Protein AF-A0A550H4Q6-F1 (afdb_monomer_lite)

Sequence (60 aa):
MTSDLSMISREIANVKASKTVGLISDTHVPSRASCIPKMVFKIFENVDFIIHAGDLVKLD

pLDDT: mean 86.54, std 14.3, range [58.84, 98.06]

Structure (mmCIF, N/CA/C/O backbone):
data_AF-A0A550H4Q6-F1
#
_entry.id   AF-A0A550H4Q6-F1
#
loop_
_atom_site.group_PDB
_atom_site.id
_atom_site.type_symbol
_atom_site.label_atom_id
_atom_site.label_alt_id
_atom_site.label_comp_id
_atom_site.label_asym_id
_atom_site.label_entity_id
_atom_site.label_seq_id
_atom_site.pdbx_PDB_ins_code
_atom_site.Cartn_x
_atom_site.Cartn_y
_atom_site.Cartn_z
_atom_site.occupancy
_atom_site.B_iso_or_equiv
_atom_site.auth_seq_id
_atom_site.auth_comp_id
_atom_site.auth_asym_id
_atom_site.auth_atom_id
_atom_site.pdbx_PDB_model_num
ATOM 1 N N . MET A 1 1 ? -25.403 7.678 41.363 1.00 58.84 1 MET A N 1
ATOM 2 C CA . MET A 1 1 ? -25.509 6.372 40.671 1.00 58.84 1 MET A CA 1
ATOM 3 C C . MET A 1 1 ? -25.488 6.480 39.140 1.00 58.84 1 MET A C 1
ATOM 5 O O . MET A 1 1 ? -25.370 5.459 38.487 1.00 58.84 1 MET A O 1
ATOM 9 N N . THR A 1 2 ? -25.563 7.678 38.540 1.00 60.81 2 THR A N 1
ATOM 10 C CA . THR A 1 2 ? -25.466 7.888 37.076 1.00 60.81 2 THR A CA 1
ATOM 11 C C . THR A 1 2 ? -24.049 8.223 36.587 1.00 60.81 2 THR A C 1
ATOM 13 O O . THR A 1 2 ? -23.760 8.093 35.400 1.00 60.81 2 THR A O 1
ATOM 16 N N . SER A 1 3 ? -23.153 8.627 37.493 1.00 66.25 3 SER A N 1
ATOM 17 C CA . SER A 1 3 ? -21.760 8.991 37.206 1.00 66.25 3 SER A CA 1
ATOM 18 C C . SER A 1 3 ? -20.948 7.822 36.655 1.00 66.25 3 SER A C 1
ATOM 20 O O . SER A 1 3 ? -20.224 7.987 35.677 1.00 66.25 3 SER A O 1
ATOM 22 N N . ASP A 1 4 ? -21.125 6.633 37.222 1.00 64.75 4 ASP A N 1
ATOM 23 C CA . ASP A 1 4 ? -20.231 5.500 36.969 1.00 64.75 4 ASP A CA 1
ATOM 24 C C . ASP A 1 4 ? -20.492 4.888 35.587 1.00 64.75 4 ASP A C 1
ATOM 26 O O . ASP A 1 4 ? -19.558 4.584 34.851 1.00 64.75 4 ASP A O 1
ATOM 30 N N . LEU A 1 5 ? -21.759 4.841 35.158 1.00 65.62 5 LEU A N 1
ATOM 31 C CA . LEU A 1 5 ? -22.141 4.460 33.792 1.00 65.62 5 LEU A CA 1
ATOM 32 C C . LEU A 1 5 ? -21.616 5.458 32.748 1.00 65.62 5 LEU A C 1
ATOM 34 O O . LEU A 1 5 ? -2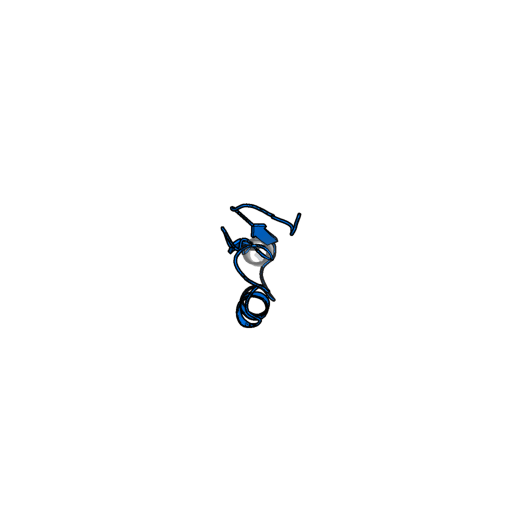1.219 5.062 31.649 1.00 65.62 5 LEU A O 1
ATOM 38 N N . SER A 1 6 ? -21.580 6.750 33.096 1.00 68.81 6 SER A N 1
ATOM 39 C CA . SER A 1 6 ? -21.037 7.792 32.218 1.00 68.81 6 SER A CA 1
ATOM 40 C C . SER A 1 6 ? -19.510 7.717 32.098 1.00 68.81 6 SER A C 1
ATOM 42 O O . SER A 1 6 ? -18.981 7.945 31.011 1.00 68.81 6 SER A O 1
ATOM 44 N N . MET A 1 7 ? -18.805 7.328 33.171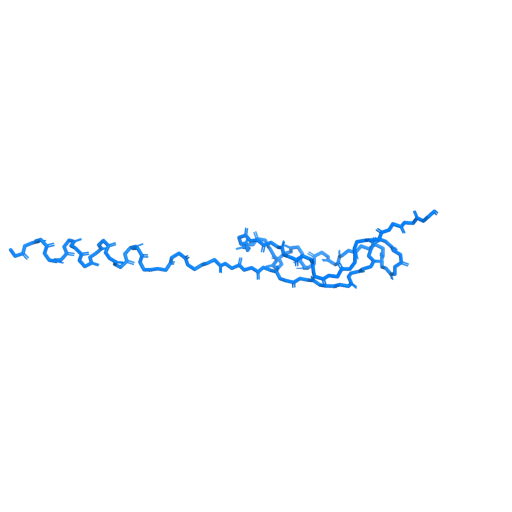 1.00 62.66 7 MET A N 1
ATOM 45 C CA . MET A 1 7 ? -17.356 7.095 33.150 1.00 62.66 7 MET A CA 1
ATOM 46 C C . MET A 1 7 ? -17.001 5.838 32.356 1.00 62.66 7 MET A C 1
ATOM 48 O O . MET A 1 7 ? -16.173 5.928 31.456 1.00 62.66 7 MET A O 1
ATOM 52 N N . ILE A 1 8 ? -17.700 4.717 32.581 1.00 67.06 8 ILE A N 1
ATOM 53 C CA . ILE A 1 8 ? -17.499 3.467 31.824 1.00 67.06 8 ILE A CA 1
ATOM 54 C C . ILE A 1 8 ? -17.702 3.697 30.318 1.00 67.06 8 ILE A C 1
ATOM 56 O O . ILE A 1 8 ? -16.904 3.239 29.504 1.00 67.06 8 ILE A O 1
ATOM 60 N N . SER A 1 9 ? -18.728 4.464 29.932 1.00 65.06 9 SER A N 1
ATOM 61 C CA . SER A 1 9 ? -18.996 4.790 28.522 1.00 65.06 9 SER A CA 1
ATOM 62 C C . SER A 1 9 ? -17.886 5.640 27.888 1.00 65.06 9 SER A C 1
ATOM 64 O O . SER A 1 9 ? -17.533 5.436 26.726 1.00 65.06 9 SER A O 1
ATOM 66 N N . ARG A 1 10 ? -17.307 6.578 28.649 1.00 64.25 10 ARG A N 1
ATOM 67 C CA . ARG A 1 10 ? -16.176 7.415 28.212 1.00 64.25 10 ARG A CA 1
ATOM 68 C C . ARG A 1 10 ? -14.888 6.611 28.071 1.00 64.25 10 ARG A C 1
ATOM 70 O O . ARG A 1 10 ? -14.122 6.844 27.143 1.00 64.25 10 ARG A O 1
ATOM 77 N N . GLU A 1 11 ? -14.673 5.663 28.973 1.00 63.59 11 GLU A N 1
ATOM 78 C CA . GLU A 1 11 ? -13.505 4.789 28.975 1.00 63.59 11 GLU A CA 1
ATOM 79 C C . GLU A 1 11 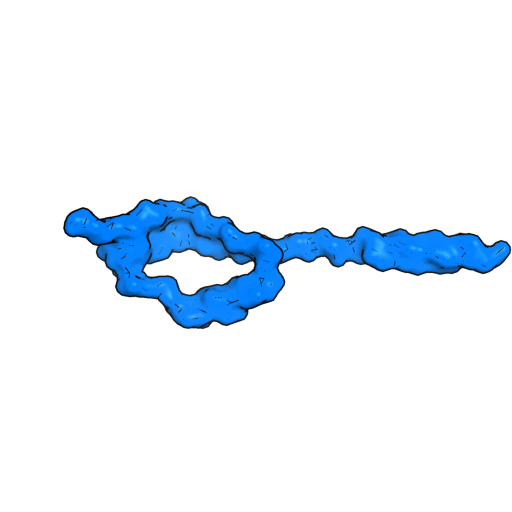? -13.554 3.811 27.795 1.00 63.59 11 GLU A C 1
ATOM 81 O O . GLU A 1 11 ? -12.581 3.701 27.059 1.00 63.59 11 GLU A O 1
ATOM 86 N N . ILE A 1 12 ? -14.714 3.205 27.514 1.00 64.06 12 ILE A N 1
ATOM 87 C CA . ILE A 1 12 ? -14.925 2.338 26.340 1.00 64.06 12 ILE A CA 1
ATOM 88 C C . ILE A 1 12 ? -14.754 3.114 25.026 1.00 64.06 12 ILE A C 1
ATOM 90 O O . ILE A 1 12 ? -14.144 2.594 24.096 1.00 64.06 12 ILE A O 1
ATOM 94 N N . ALA A 1 13 ? -15.227 4.362 24.946 1.00 61.94 13 ALA A N 1
ATOM 95 C CA . ALA A 1 13 ? -15.017 5.209 23.768 1.00 61.94 13 ALA A CA 1
ATOM 96 C C . ALA A 1 13 ? -13.534 5.570 23.540 1.00 61.94 13 ALA A C 1
ATOM 98 O O . ALA A 1 13 ? -13.123 5.785 22.401 1.00 61.94 13 ALA A O 1
ATOM 99 N N . ASN A 1 14 ? -12.727 5.608 24.607 1.00 59.69 14 ASN A N 1
ATOM 100 C CA . ASN A 1 14 ? -11.280 5.833 24.539 1.00 59.69 14 ASN A CA 1
ATOM 101 C C . ASN A 1 14 ? -10.467 4.540 24.348 1.00 59.69 14 ASN A C 1
ATOM 103 O O . ASN A 1 14 ? -9.292 4.597 23.974 1.00 59.69 14 ASN A O 1
ATOM 107 N N . VAL A 1 15 ? -11.061 3.369 24.588 1.00 66.81 15 VAL A N 1
ATOM 108 C CA . VAL A 1 15 ? -10.410 2.077 24.385 1.00 66.81 15 VAL A CA 1
ATOM 109 C C . VAL A 1 15 ? -10.549 1.676 22.917 1.00 66.81 15 VAL A C 1
ATOM 111 O O . VAL A 1 15 ? -11.570 1.166 22.465 1.00 66.81 15 VAL A O 1
ATOM 114 N N . LYS A 1 16 ? -9.424 1.853 22.215 1.00 64.69 16 LYS A N 1
ATOM 115 C CA . LYS A 1 16 ? -9.056 1.313 20.893 1.00 64.69 16 LYS A CA 1
ATOM 116 C C . LYS A 1 16 ? -9.169 2.273 19.705 1.00 64.69 16 LYS A C 1
ATOM 118 O O . LYS A 1 16 ? -9.739 1.946 18.670 1.00 64.69 16 LYS A O 1
ATOM 123 N N . ALA A 1 17 ? -8.411 3.365 19.771 1.00 69.06 17 ALA A N 1
ATOM 124 C CA . ALA A 1 17 ? -7.793 3.939 18.574 1.00 69.06 17 ALA A CA 1
ATOM 125 C C . ALA A 1 17 ? -6.524 3.135 18.204 1.00 69.06 17 ALA A C 1
ATOM 127 O O . ALA A 1 17 ? -5.407 3.632 18.321 1.00 69.06 17 ALA A O 1
ATOM 128 N N . SER A 1 18 ? -6.667 1.856 17.833 1.00 82.38 18 SER A N 1
ATOM 129 C CA . SER A 1 18 ? -5.519 1.094 17.318 1.00 82.38 18 SER A CA 1
ATOM 130 C C . SER A 1 18 ? -5.210 1.573 15.909 1.00 82.38 18 SER A C 1
ATOM 132 O O . SER A 1 18 ? -6.096 1.569 15.058 1.00 82.38 18 SER A O 1
ATOM 134 N N . LYS A 1 19 ? -3.961 1.962 15.665 1.00 92.88 19 LYS A N 1
ATOM 135 C CA . LYS A 1 19 ? -3.497 2.346 14.333 1.00 92.88 19 LYS A CA 1
ATOM 136 C C . LYS A 1 19 ? -3.135 1.114 13.516 1.00 92.88 19 LYS A C 1
ATOM 138 O O . LYS A 1 19 ? -2.561 0.165 14.051 1.00 92.88 19 LYS A O 1
ATOM 143 N N . THR A 1 20 ? -3.474 1.135 12.234 1.00 95.94 20 THR A N 1
ATOM 144 C CA . THR A 1 20 ? -3.094 0.102 11.267 1.00 95.94 20 THR A CA 1
ATOM 145 C C . THR A 1 20 ? -1.970 0.637 10.397 1.00 95.94 20 THR A C 1
ATOM 147 O O . THR A 1 20 ? -2.079 1.727 9.841 1.00 95.94 20 THR A O 1
ATOM 150 N N . VAL A 1 21 ? -0.891 -0.131 10.267 1.00 97.31 21 VAL A N 1
ATOM 151 C CA . VAL A 1 21 ? 0.267 0.242 9.450 1.00 97.31 21 VAL A CA 1
ATOM 152 C C . VAL A 1 21 ? 0.415 -0.761 8.312 1.00 97.31 21 VAL A C 1
ATOM 154 O O . VAL A 1 21 ? 0.545 -1.960 8.555 1.00 97.31 21 VAL A O 1
ATOM 157 N N . GLY A 1 22 ? 0.396 -0.273 7.074 1.00 97.75 22 GLY A N 1
ATOM 158 C CA . GLY A 1 22 ? 0.780 -1.041 5.895 1.00 97.75 22 GLY A CA 1
ATOM 159 C C . GLY A 1 22 ? 2.301 -1.096 5.779 1.00 97.75 22 GLY A C 1
ATOM 160 O O . GLY A 1 22 ? 2.965 -0.065 5.844 1.00 97.75 22 GLY A O 1
ATOM 161 N N . LEU A 1 23 ? 2.860 -2.289 5.600 1.00 98.00 23 LEU A N 1
ATOM 162 C CA . LEU A 1 23 ? 4.292 -2.493 5.393 1.00 98.00 23 LEU A CA 1
ATOM 163 C C . LEU A 1 23 ? 4.520 -3.109 4.014 1.00 98.00 23 LEU A C 1
ATOM 165 O O . LEU A 1 23 ? 3.932 -4.140 3.688 1.00 98.00 23 LEU A O 1
ATOM 169 N N . ILE A 1 24 ? 5.389 -2.490 3.222 1.00 97.62 24 ILE A N 1
ATOM 170 C CA . ILE A 1 24 ? 5.871 -3.023 1.945 1.00 97.62 24 ILE A CA 1
ATOM 171 C C . ILE A 1 24 ? 7.391 -2.876 1.877 1.00 97.62 24 ILE A C 1
ATOM 173 O O . ILE A 1 24 ? 7.947 -1.977 2.498 1.00 97.62 24 ILE A O 1
ATOM 177 N N . SER A 1 25 ? 8.080 -3.754 1.155 1.00 97.00 25 SER A N 1
ATOM 178 C CA . SER A 1 25 ? 9.541 -3.722 1.027 1.00 97.00 25 SER A CA 1
ATOM 179 C C . SER A 1 25 ? 9.970 -4.059 -0.392 1.00 97.00 25 SER A C 1
ATOM 181 O O . SER A 1 25 ? 9.193 -4.639 -1.151 1.00 97.00 25 SER A O 1
ATOM 183 N N . ASP A 1 26 ? 11.207 -3.683 -0.714 1.00 95.62 26 ASP A N 1
ATOM 184 C CA . ASP A 1 26 ? 11.981 -4.138 -1.875 1.00 95.62 26 ASP A CA 1
ATOM 185 C C . ASP A 1 26 ? 11.212 -4.107 -3.195 1.00 95.62 26 ASP A C 1
ATOM 187 O O . ASP A 1 26 ? 11.340 -4.988 -4.047 1.00 95.62 26 ASP A O 1
ATOM 191 N N . THR A 1 27 ? 10.404 -3.059 -3.378 1.00 95.88 27 THR A N 1
ATOM 192 C CA . THR A 1 27 ? 9.630 -2.889 -4.609 1.00 95.88 27 THR A CA 1
ATOM 193 C C . THR A 1 27 ? 10.549 -2.702 -5.811 1.00 95.88 27 THR A C 1
ATOM 195 O O . THR A 1 27 ? 10.201 -3.136 -6.908 1.00 95.88 27 THR A O 1
ATOM 198 N N . HIS A 1 28 ? 11.718 -2.073 -5.606 1.00 95.56 28 HIS A N 1
ATOM 199 C CA . HIS A 1 28 ? 12.704 -1.748 -6.639 1.00 95.56 28 HIS A CA 1
ATOM 200 C C . HIS A 1 28 ? 12.055 -1.182 -7.915 1.00 95.56 28 HIS A C 1
ATOM 202 O O . HIS A 1 28 ? 12.471 -1.475 -9.035 1.00 95.56 28 HIS A O 1
ATOM 208 N N . VAL A 1 29 ? 11.008 -0.374 -7.755 1.00 95.25 29 VAL A N 1
ATOM 209 C CA . VAL A 1 29 ? 10.378 0.355 -8.855 1.00 95.25 29 VAL A CA 1
ATOM 210 C C . VAL A 1 29 ? 11.163 1.652 -9.060 1.00 95.25 29 VAL A C 1
ATOM 212 O O . VAL A 1 29 ? 11.379 2.360 -8.077 1.00 95.25 29 VAL A O 1
ATOM 215 N N . PRO A 1 30 ? 11.579 2.009 -10.290 1.00 95.62 30 PRO A N 1
ATOM 216 C CA . PRO A 1 30 ? 11.298 1.345 -11.569 1.00 95.62 30 PRO A CA 1
ATOM 217 C C . PRO A 1 30 ? 12.343 0.307 -12.040 1.00 95.62 30 PRO A C 1
ATOM 219 O O . PRO A 1 30 ? 12.177 -0.268 -13.112 1.00 95.62 30 PRO A O 1
ATOM 222 N N . SER A 1 31 ? 13.444 0.088 -11.31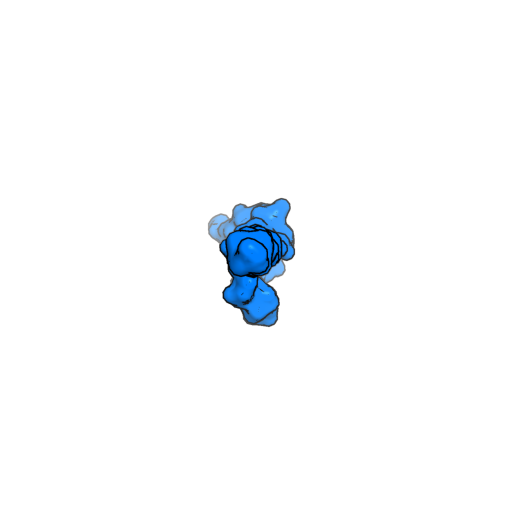2 1.00 95.88 31 SER A N 1
ATOM 223 C CA . SER A 1 31 ? 14.613 -0.645 -11.838 1.00 95.88 31 SER A CA 1
ATOM 224 C C . SER A 1 31 ? 14.399 -2.151 -12.061 1.00 95.88 31 SER A C 1
ATOM 226 O O . SER A 1 31 ? 14.989 -2.717 -12.979 1.00 95.88 31 SER A O 1
ATOM 228 N N . ARG A 1 32 ? 13.564 -2.813 -11.248 1.00 93.75 32 ARG A N 1
ATOM 229 C CA . ARG A 1 32 ? 13.219 -4.249 -11.360 1.00 93.75 32 ARG A CA 1
ATOM 230 C C . ARG A 1 32 ? 11.750 -4.506 -11.679 1.00 93.75 32 ARG A C 1
ATOM 232 O O . ARG A 1 32 ? 11.410 -5.587 -12.152 1.00 93.75 32 ARG A O 1
ATOM 239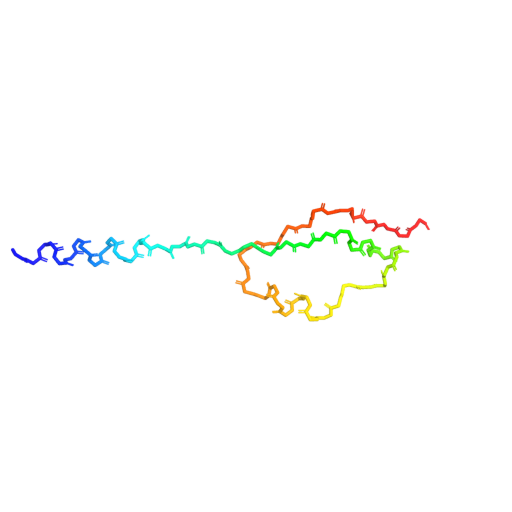 N N . ALA A 1 33 ? 10.883 -3.533 -11.423 1.00 93.44 33 ALA A N 1
ATOM 240 C CA . ALA A 1 33 ? 9.466 -3.591 -11.751 1.00 93.44 33 ALA A CA 1
ATOM 241 C C . ALA A 1 33 ? 9.009 -2.233 -12.276 1.00 93.44 33 ALA A C 1
ATOM 243 O O . ALA A 1 33 ? 9.395 -1.202 -11.742 1.00 93.44 33 ALA A O 1
ATOM 244 N N . SER A 1 34 ? 8.141 -2.216 -13.287 1.00 94.56 34 SER A N 1
ATOM 245 C CA . SER A 1 34 ? 7.653 -0.962 -13.876 1.00 94.56 34 SER A CA 1
ATOM 246 C C . SER A 1 34 ? 6.745 -0.165 -12.935 1.00 94.56 34 SER A C 1
ATOM 248 O O . SER A 1 34 ? 6.644 1.052 -13.056 1.00 94.56 34 SER A O 1
ATOM 250 N N . CYS A 1 35 ? 6.042 -0.844 -12.027 1.00 96.19 35 CYS A N 1
ATOM 251 C CA . CYS A 1 35 ? 5.114 -0.228 -11.084 1.00 96.19 35 CYS A CA 1
ATOM 252 C C . CYS A 1 35 ? 4.747 -1.181 -9.939 1.00 96.19 35 CYS A C 1
ATOM 254 O O . CYS A 1 35 ? 4.811 -2.402 -10.089 1.00 96.19 35 CYS A O 1
ATOM 256 N N . ILE A 1 36 ? 4.249 -0.621 -8.834 1.00 96.75 36 ILE A N 1
ATOM 257 C CA . ILE A 1 36 ? 3.581 -1.392 -7.776 1.00 96.75 36 ILE A CA 1
ATOM 258 C C . ILE A 1 36 ? 2.216 -1.897 -8.301 1.00 96.75 36 ILE A C 1
ATOM 260 O O . ILE A 1 36 ? 1.486 -1.122 -8.928 1.00 96.75 36 ILE A O 1
ATOM 264 N N . PRO A 1 37 ? 1.821 -3.164 -8.058 1.00 96.44 37 PRO A N 1
ATOM 265 C CA . PRO A 1 37 ? 0.520 -3.677 -8.489 1.00 96.44 37 PRO A CA 1
ATOM 266 C C . PRO A 1 37 ? -0.660 -2.880 -7.915 1.00 96.44 37 PRO A C 1
ATOM 268 O O . PRO A 1 37 ? -0.706 -2.600 -6.718 1.00 96.44 37 PRO A O 1
ATOM 271 N N . LYS A 1 38 ? -1.682 -2.603 -8.740 1.00 96.75 38 LYS A N 1
ATOM 272 C CA . LYS A 1 38 ? -2.885 -1.834 -8.341 1.00 96.75 38 LYS A CA 1
ATOM 273 C C . LYS A 1 38 ? -3.576 -2.372 -7.081 1.00 96.75 38 LYS A C 1
ATOM 275 O O . LYS A 1 38 ? -4.116 -1.601 -6.296 1.00 96.75 38 LYS A O 1
ATOM 280 N N . MET A 1 39 ? -3.541 -3.689 -6.877 1.00 97.69 39 MET A N 1
ATOM 281 C CA . MET A 1 39 ? -4.132 -4.338 -5.705 1.00 97.69 39 MET A CA 1
ATOM 282 C C . MET A 1 39 ? -3.479 -3.897 -4.386 1.00 97.69 39 MET A C 1
ATOM 284 O O . MET A 1 39 ? -4.175 -3.788 -3.384 1.00 97.69 39 MET A O 1
ATOM 288 N N . VAL A 1 40 ? -2.176 -3.592 -4.377 1.00 97.06 40 VAL A N 1
ATOM 289 C CA . VAL A 1 40 ? -1.463 -3.143 -3.166 1.00 97.06 40 VAL A CA 1
ATOM 290 C C . VAL A 1 40 ? -2.043 -1.823 -2.663 1.00 97.06 40 VAL A C 1
ATOM 292 O O . VAL A 1 40 ? -2.328 -1.695 -1.477 1.00 97.06 40 VAL A O 1
ATOM 295 N N . PHE A 1 41 ? -2.307 -0.877 -3.570 1.00 96.69 41 PHE A N 1
ATOM 296 C CA . PHE A 1 41 ? -2.949 0.392 -3.220 1.00 96.69 41 PHE A CA 1
ATOM 297 C C . PHE A 1 41 ? -4.351 0.184 -2.641 1.00 96.69 41 PHE A C 1
ATOM 299 O O . PHE A 1 41 ? -4.708 0.840 -1.672 1.00 96.69 41 PHE A O 1
ATOM 306 N N . LYS A 1 42 ? -5.121 -0.769 -3.187 1.00 97.81 42 LYS A N 1
ATOM 307 C CA . LYS A 1 42 ? -6.449 -1.120 -2.663 1.00 97.81 42 LYS A CA 1
ATOM 308 C C . LYS A 1 42 ? -6.377 -1.729 -1.258 1.00 97.81 42 LYS A C 1
ATOM 310 O O . LYS A 1 42 ? -7.201 -1.418 -0.410 1.00 97.81 42 LYS A O 1
ATOM 315 N N . ILE A 1 43 ? -5.392 -2.588 -0.998 1.00 97.06 43 ILE A N 1
ATOM 316 C CA . ILE A 1 43 ? -5.183 -3.184 0.331 1.00 97.06 43 ILE A CA 1
ATOM 317 C C . ILE A 1 43 ? -4.781 -2.106 1.349 1.00 97.06 43 ILE A C 1
ATOM 319 O O . ILE A 1 43 ? -5.234 -2.145 2.490 1.00 97.06 43 ILE A O 1
ATOM 323 N N . PHE A 1 44 ? -3.967 -1.130 0.940 1.00 98.06 44 PHE A N 1
ATOM 324 C CA . PHE A 1 44 ? -3.506 -0.042 1.807 1.00 98.06 44 PHE A CA 1
ATOM 325 C C . PHE A 1 44 ? -4.445 1.173 1.854 1.00 98.06 44 PHE A C 1
ATOM 327 O O . PHE A 1 44 ? -4.109 2.169 2.479 1.00 98.06 44 PHE A O 1
ATOM 334 N N . GLU A 1 45 ? -5.632 1.107 1.252 1.00 97.25 45 GLU A N 1
ATOM 335 C CA . GLU A 1 45 ? -6.553 2.251 1.164 1.00 97.25 45 GLU A CA 1
ATOM 336 C C . GLU A 1 45 ? -6.998 2.782 2.539 1.00 97.25 45 GLU A C 1
ATOM 338 O O . GLU A 1 45 ? -7.231 3.976 2.691 1.00 97.25 45 GLU A O 1
ATOM 343 N N . ASN A 1 46 ? -7.082 1.908 3.550 1.00 96.12 46 ASN A N 1
ATOM 344 C CA . ASN A 1 46 ? -7.628 2.237 4.873 1.00 96.12 46 ASN A CA 1
ATOM 345 C C . ASN A 1 46 ? -6.606 2.111 6.017 1.00 96.12 46 ASN A C 1
ATOM 347 O O . ASN A 1 46 ? -6.998 2.030 7.181 1.00 96.12 46 ASN A O 1
ATOM 351 N N . VAL A 1 47 ? -5.307 2.039 5.711 1.00 97.44 47 VAL A N 1
ATOM 352 C CA . VAL A 1 47 ? -4.267 2.049 6.752 1.00 97.44 47 VAL A CA 1
ATOM 353 C C . VAL A 1 47 ? -3.962 3.486 7.168 1.00 97.44 47 VAL A C 1
ATOM 355 O O . VAL A 1 47 ? -4.035 4.402 6.356 1.00 97.44 47 VAL A O 1
ATOM 358 N N . ASP A 1 48 ? -3.590 3.698 8.428 1.00 96.62 48 ASP A N 1
ATOM 359 C CA . ASP A 1 48 ? -3.230 5.028 8.930 1.00 96.62 48 ASP A CA 1
ATOM 360 C C . ASP A 1 48 ? -1.857 5.486 8.416 1.00 96.62 48 ASP A C 1
ATOM 362 O O . ASP A 1 48 ? -1.626 6.678 8.223 1.00 96.62 48 ASP A O 1
ATOM 366 N N . PHE A 1 49 ? -0.936 4.539 8.209 1.00 97.00 49 PHE A N 1
ATOM 367 C CA . PHE A 1 49 ? 0.421 4.797 7.728 1.00 97.00 49 PHE A CA 1
ATOM 368 C C . PHE A 1 49 ? 0.880 3.694 6.778 1.00 97.00 49 PHE A C 1
ATOM 370 O O . PHE A 1 49 ? 0.536 2.528 6.968 1.00 97.00 49 PHE A O 1
ATOM 377 N N . ILE A 1 50 ? 1.717 4.050 5.801 1.00 97.31 50 ILE A N 1
ATOM 378 C CA . ILE A 1 50 ? 2.435 3.095 4.951 1.00 97.31 50 ILE A CA 1
A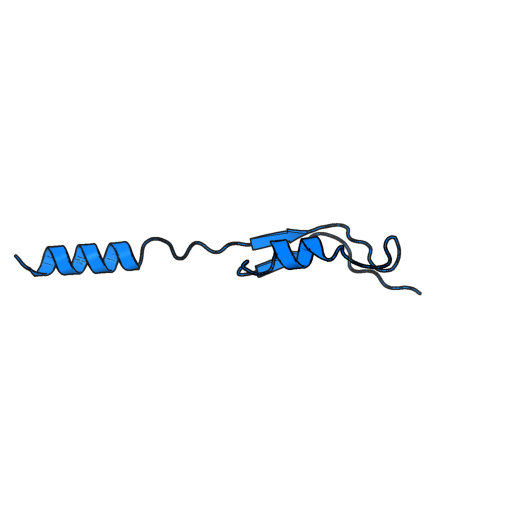TOM 379 C C . ILE A 1 50 ? 3.932 3.279 5.190 1.00 97.31 50 ILE A C 1
ATOM 381 O O . ILE A 1 50 ? 4.450 4.387 5.065 1.00 97.31 50 ILE A O 1
ATOM 385 N N . ILE A 1 51 ? 4.625 2.190 5.510 1.00 97.31 51 ILE A N 1
ATOM 386 C CA . ILE A 1 51 ? 6.080 2.143 5.642 1.00 97.31 51 ILE A CA 1
ATOM 387 C C . ILE A 1 51 ? 6.638 1.346 4.464 1.00 97.31 51 ILE A C 1
ATOM 389 O O . ILE A 1 51 ? 6.257 0.194 4.249 1.00 97.31 51 ILE A O 1
ATOM 393 N N . HIS A 1 52 ? 7.555 1.960 3.717 1.00 96.50 52 HIS A N 1
ATOM 394 C CA . HIS A 1 52 ? 8.390 1.257 2.749 1.00 96.50 52 HIS A CA 1
ATOM 395 C C . HIS A 1 52 ? 9.715 0.881 3.425 1.00 96.50 52 HIS A C 1
ATOM 397 O O . HIS A 1 52 ? 10.492 1.766 3.771 1.00 96.50 52 HIS A O 1
ATOM 403 N N . ALA A 1 53 ? 9.959 -0.410 3.643 1.00 96.38 53 ALA A N 1
ATOM 404 C CA . ALA A 1 53 ? 11.111 -0.925 4.392 1.00 96.38 53 ALA A CA 1
ATOM 405 C C . ALA A 1 53 ? 12.277 -1.419 3.517 1.00 96.38 53 ALA A C 1
ATOM 407 O O . ALA A 1 53 ? 13.218 -2.004 4.046 1.00 96.38 53 ALA A O 1
ATOM 408 N N . GLY A 1 54 ? 12.226 -1.160 2.210 1.00 93.69 54 GLY A N 1
ATOM 409 C CA . GLY A 1 54 ? 13.328 -1.423 1.281 1.00 93.69 54 GLY A CA 1
ATOM 410 C C . GLY A 1 54 ? 13.745 -0.181 0.499 1.00 93.69 54 GLY A C 1
ATOM 411 O O . GLY A 1 54 ? 13.323 0.939 0.808 1.00 93.69 54 GLY A O 1
ATOM 412 N N . ASP A 1 55 ? 14.514 -0.390 -0.564 1.00 92.81 55 ASP A N 1
ATOM 413 C CA . ASP A 1 55 ? 15.126 0.705 -1.317 1.00 92.81 55 ASP A CA 1
ATOM 414 C C . ASP A 1 55 ? 14.150 1.421 -2.256 1.00 92.81 55 ASP A C 1
ATOM 416 O O . ASP A 1 55 ? 13.416 0.801 -3.034 1.00 92.81 55 ASP A O 1
ATOM 420 N N . LEU A 1 56 ? 14.216 2.753 -2.238 1.00 92.75 56 LEU A N 1
ATOM 421 C CA . LEU A 1 56 ? 13.711 3.582 -3.324 1.00 92.75 56 LEU A CA 1
ATOM 422 C C . LEU A 1 56 ? 14.822 3.752 -4.355 1.00 92.75 56 LEU A C 1
ATOM 424 O O . LEU A 1 56 ? 15.939 4.152 -4.033 1.00 92.75 56 LEU A O 1
ATOM 428 N N . VAL A 1 57 ? 14.503 3.447 -5.604 1.00 94.38 57 VAL A N 1
ATOM 429 C CA . VAL A 1 57 ? 15.460 3.426 -6.709 1.00 94.38 57 VAL A CA 1
ATOM 430 C C . VAL A 1 57 ? 14.955 4.300 -7.853 1.00 94.38 57 VAL A C 1
ATOM 432 O O . VAL A 1 57 ? 13.786 4.681 -7.899 1.00 94.38 57 VAL A O 1
ATOM 435 N N . LYS A 1 58 ? 15.838 4.623 -8.796 1.00 93.38 58 LYS A N 1
ATOM 436 C CA . LYS A 1 58 ? 15.526 5.364 -10.025 1.00 93.38 58 LYS A CA 1
ATOM 437 C C . LYS A 1 58 ? 16.155 4.658 -11.228 1.00 93.38 58 LYS A C 1
ATOM 439 O O . LYS A 1 58 ? 16.967 3.755 -11.045 1.00 93.38 58 LYS A O 1
ATOM 444 N N . LEU A 1 59 ? 15.756 5.050 -12.437 1.00 91.81 59 LEU A N 1
ATOM 445 C CA . LEU A 1 59 ? 16.563 4.768 -13.626 1.00 91.81 59 LEU A CA 1
ATOM 446 C C . LEU A 1 59 ? 17.677 5.818 -13.675 1.00 91.81 59 LEU A C 1
ATOM 448 O O . LEU A 1 59 ? 17.398 6.997 -13.439 1.00 91.81 59 LEU A O 1
ATOM 452 N N . ASP A 1 60 ? 18.905 5.368 -13.905 1.00 83.06 60 ASP A N 1
ATOM 453 C CA . ASP A 1 60 ? 20.066 6.241 -14.102 1.00 83.06 60 ASP A CA 1
ATOM 454 C C . ASP A 1 60 ? 20.098 6.835 -15.516 1.00 83.06 60 ASP A C 1
ATOM 456 O O . ASP A 1 60 ? 19.636 6.151 -16.463 1.00 83.06 60 ASP A O 1
#

Radius of gyration: 20.43 Å; chains: 1; bounding box: 46×13×55 Å

Secondary structure (DSSP, 8-state):
--HHHHHHHHHHHHTT----EEEE----TTTT-SS--HHHHHHTTT-SEEEE-S------

Foldseek 3Di:
DVVVVVVVVVVVVVPDPDAFEAEAEDPQPPPPPPDDDPVSCVVCVPGPYYDYPYDDDDDD